Protein AF-A0A957MA90-F1 (afdb_monomer_lite)

pLDDT: mean 97.2, std 3.67, range [68.12, 98.81]

Secondary structure (DSSP, 8-state):
----TT-EEEEEEEEESS-HHHHHHHHHHHHTT-EEEEEEEEEE-SSSHHHHHHHTT-EEEEEEEHHHHHHHHHHTT-S-HHHHHHHHHHTT--

Sequence (94 aa):
GAWQPGDRVAIIEDLITSGGSTVKTAETLRAAGLVVEHAIVLIDREQGGPANLAQAGISAHAVLKLTTILDILSAAGKLDDAKRQEVLAFLGRA

Radius of gyration: 16.24 Å; chains: 1; bounding box: 36×26×46 Å

Structure (mmCIF, N/CA/C/O backbone):
data_AF-A0A957MA90-F1
#
_entry.id   AF-A0A957MA90-F1
#
loop_
_atom_site.group_PDB
_atom_site.id
_atom_site.type_symbol
_atom_site.label_atom_id
_atom_site.label_alt_id
_atom_site.label_comp_id
_atom_site.label_asym_id
_atom_site.label_entity_id
_atom_site.label_seq_id
_atom_site.pdbx_PDB_ins_code
_atom_site.Cartn_x
_atom_site.Cartn_y
_atom_site.Cartn_z
_atom_site.occupancy
_atom_site.B_iso_or_equiv
_atom_site.auth_seq_id
_atom_site.auth_comp_id
_atom_site.auth_asym_id
_atom_site.auth_atom_id
_atom_site.pdbx_PDB_model_num
ATOM 1 N N . GLY A 1 1 ? 10.752 -15.983 -15.069 1.00 84.88 1 GLY A N 1
ATOM 2 C CA . GLY A 1 1 ? 9.496 -15.845 -15.831 1.00 84.88 1 GLY A CA 1
ATOM 3 C C . GLY A 1 1 ? 9.828 -15.620 -17.290 1.00 84.88 1 GLY A C 1
ATOM 4 O O . GLY A 1 1 ? 10.983 -15.345 -17.583 1.00 84.88 1 GLY A O 1
ATOM 5 N N . ALA A 1 2 ? 8.850 -15.748 -18.182 1.00 93.50 2 ALA A N 1
ATOM 6 C CA . ALA A 1 2 ? 8.988 -15.320 -19.571 1.00 93.50 2 ALA A CA 1
ATOM 7 C C . ALA A 1 2 ? 8.373 -13.922 -19.704 1.00 93.50 2 ALA A C 1
ATOM 9 O O . ALA A 1 2 ? 7.194 -13.758 -19.402 1.00 93.50 2 ALA A O 1
ATOM 10 N N . TRP A 1 3 ? 9.177 -12.934 -20.090 1.00 96.75 3 TRP A N 1
ATOM 11 C CA . TRP A 1 3 ? 8.740 -11.565 -20.363 1.00 96.75 3 TRP A CA 1
ATOM 12 C C . TRP A 1 3 ? 9.635 -10.942 -21.431 1.00 96.75 3 TRP A C 1
ATOM 14 O O . TRP A 1 3 ? 10.760 -11.400 -21.654 1.00 96.75 3 TRP A O 1
ATOM 24 N N . GLN A 1 4 ? 9.136 -9.894 -22.072 1.00 97.56 4 GLN A N 1
ATOM 25 C CA . GLN A 1 4 ? 9.871 -9.085 -23.032 1.00 97.56 4 GLN A CA 1
ATOM 26 C C . GLN A 1 4 ? 9.956 -7.634 -22.539 1.00 97.56 4 GLN A C 1
ATOM 28 O O . GLN A 1 4 ? 9.056 -7.159 -21.842 1.00 97.56 4 GLN A O 1
ATOM 33 N N . PRO A 1 5 ? 11.029 -6.898 -22.878 1.00 97.75 5 PRO A N 1
ATOM 34 C CA . PRO A 1 5 ? 11.062 -5.459 -22.654 1.00 97.75 5 PRO A CA 1
ATOM 35 C C . PRO A 1 5 ? 9.846 -4.777 -23.298 1.00 97.75 5 PRO A C 1
ATOM 37 O O . PRO A 1 5 ? 9.515 -5.048 -24.449 1.00 97.75 5 PRO A O 1
ATOM 40 N N . GLY A 1 6 ? 9.192 -3.889 -22.554 1.00 98.19 6 GLY A N 1
ATOM 41 C CA . GLY A 1 6 ? 7.954 -3.217 -22.945 1.00 98.19 6 GLY A CA 1
ATOM 42 C C . GLY A 1 6 ? 6.676 -3.886 -22.432 1.00 98.19 6 GLY A C 1
ATOM 43 O O . GLY A 1 6 ? 5.630 -3.233 -22.443 1.00 98.19 6 GLY A O 1
ATOM 44 N N . ASP A 1 7 ? 6.738 -5.126 -21.929 1.00 98.62 7 ASP A N 1
ATOM 45 C CA . ASP A 1 7 ? 5.569 -5.783 -21.340 1.00 98.62 7 ASP A CA 1
ATOM 46 C C . ASP A 1 7 ? 5.032 -4.979 -20.147 1.00 98.62 7 ASP A C 1
ATOM 48 O O . ASP A 1 7 ? 5.777 -4.509 -19.278 1.00 98.62 7 ASP A O 1
ATOM 52 N N . ARG A 1 8 ? 3.706 -4.830 -20.105 1.00 98.50 8 ARG A N 1
ATOM 53 C CA . ARG A 1 8 ? 2.990 -4.123 -19.039 1.00 98.50 8 ARG A CA 1
ATOM 54 C C . ARG A 1 8 ? 2.594 -5.109 -17.952 1.00 98.50 8 ARG A C 1
ATOM 56 O O . ARG A 1 8 ? 1.926 -6.102 -18.231 1.00 98.50 8 ARG A O 1
ATOM 63 N N . VAL A 1 9 ? 2.953 -4.803 -16.710 1.00 98.19 9 VAL A N 1
ATOM 64 C CA . VAL A 1 9 ? 2.635 -5.643 -15.550 1.00 98.19 9 VAL A CA 1
ATOM 65 C C . VAL A 1 9 ? 1.996 -4.821 -14.435 1.00 98.19 9 VAL A C 1
ATOM 67 O O . VAL A 1 9 ? 2.281 -3.633 -14.269 1.00 98.19 9 VAL A O 1
ATOM 70 N N . ALA A 1 10 ? 1.131 -5.470 -13.658 1.00 98.19 10 ALA A N 1
ATOM 71 C CA . ALA A 1 10 ? 0.592 -4.930 -12.417 1.00 98.19 10 ALA A CA 1
ATOM 72 C C . ALA A 1 10 ? 1.216 -5.671 -11.231 1.00 98.19 10 ALA A C 1
ATOM 74 O O . ALA A 1 10 ? 1.367 -6.893 -11.273 1.00 98.19 10 ALA A O 1
ATOM 75 N N . ILE A 1 11 ? 1.561 -4.937 -10.176 1.00 98.50 11 ILE A N 1
ATOM 76 C CA . ILE A 1 11 ? 1.988 -5.546 -8.914 1.00 98.50 11 ILE A CA 1
ATOM 77 C C . ILE A 1 11 ? 0.736 -5.929 -8.121 1.00 98.50 11 ILE A C 1
ATOM 79 O O . ILE A 1 11 ? -0.202 -5.139 -8.044 1.00 98.50 11 ILE A O 1
ATOM 83 N N . ILE A 1 12 ? 0.723 -7.128 -7.541 1.00 98.31 12 ILE A N 1
ATOM 84 C CA . ILE A 1 12 ? -0.341 -7.591 -6.646 1.00 98.31 12 ILE A CA 1
ATOM 85 C C . ILE A 1 12 ? 0.225 -7.669 -5.229 1.00 98.31 12 ILE A C 1
ATOM 87 O O . ILE A 1 12 ? 1.246 -8.320 -5.022 1.00 98.31 12 ILE A O 1
ATOM 91 N N . GLU A 1 13 ? -0.441 -7.020 -4.278 1.00 97.31 13 GLU A N 1
ATOM 92 C CA . GLU A 1 13 ? -0.064 -6.973 -2.861 1.00 97.31 13 GLU A CA 1
ATOM 93 C C . GLU A 1 13 ? -1.246 -7.400 -1.982 1.00 97.31 13 GLU A C 1
ATOM 95 O O . GLU A 1 13 ? -2.417 -7.173 -2.306 1.00 97.31 13 GLU A O 1
ATOM 100 N N . ASP A 1 14 ? -0.950 -7.986 -0.828 1.00 97.50 14 ASP A N 1
ATOM 101 C CA . ASP A 1 14 ? -1.946 -8.247 0.209 1.00 97.50 14 ASP A CA 1
ATOM 102 C C . ASP A 1 14 ? -2.276 -6.965 0.986 1.00 97.50 14 ASP A C 1
ATOM 104 O O . ASP A 1 14 ? -3.441 -6.661 1.250 1.00 97.50 14 ASP A O 1
ATOM 108 N N . LEU A 1 15 ? -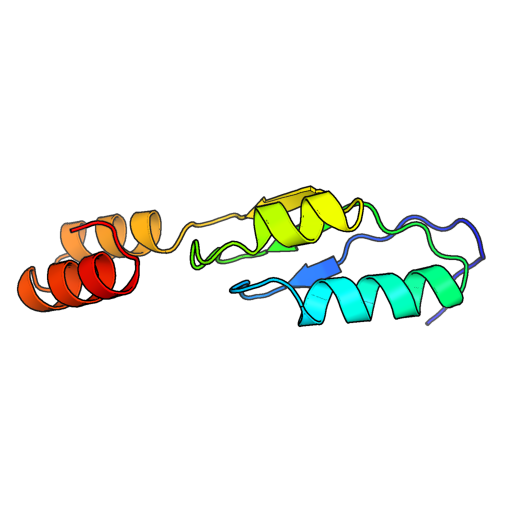1.265 -6.172 1.327 1.00 97.44 15 LEU A N 1
ATOM 109 C CA . LEU A 1 15 ? -1.436 -5.014 2.182 1.00 97.44 15 LEU A CA 1
ATOM 110 C C . LEU A 1 15 ? -0.373 -3.945 1.932 1.00 97.44 15 LEU A C 1
ATOM 112 O O . LEU A 1 15 ? 0.808 -4.235 1.775 1.00 97.44 15 LEU A O 1
ATOM 116 N N . ILE A 1 16 ? -0.781 -2.678 1.990 1.00 97.69 16 ILE A N 1
ATOM 117 C CA . ILE A 1 16 ? 0.120 -1.534 1.873 1.00 97.69 16 ILE A CA 1
ATOM 118 C C . ILE A 1 16 ? 0.061 -0.633 3.110 1.00 97.69 16 ILE A C 1
ATOM 120 O O . ILE A 1 16 ? -1.008 -0.296 3.614 1.00 97.69 16 ILE A O 1
ATOM 124 N N . THR A 1 17 ? 1.240 -0.236 3.602 1.00 97.19 17 THR A N 1
ATOM 125 C CA . THR A 1 17 ? 1.425 0.799 4.636 1.00 97.19 17 THR A CA 1
ATOM 126 C C . THR A 1 17 ? 2.001 2.069 4.020 1.00 97.19 17 THR A C 1
ATOM 128 O O . THR A 1 17 ? 1.249 2.943 3.608 1.00 97.19 17 THR A O 1
ATOM 131 N N . SER A 1 18 ? 3.330 2.156 3.919 1.00 97.19 18 SER A N 1
ATOM 132 C CA . SER A 1 18 ? 4.066 3.258 3.296 1.00 97.19 18 SER A CA 1
ATOM 133 C C . SER A 1 18 ? 4.314 3.041 1.805 1.00 97.19 18 SER A C 1
ATOM 135 O O . SER A 1 18 ? 4.663 3.988 1.111 1.00 97.19 18 SER A O 1
ATOM 137 N N . GLY A 1 19 ? 4.170 1.812 1.299 1.00 97.06 19 GLY A N 1
ATOM 138 C CA . GLY A 1 19 ? 4.384 1.480 -0.113 1.00 97.06 19 GLY A CA 1
ATOM 139 C C . GLY A 1 19 ? 5.838 1.284 -0.550 1.00 97.06 19 GLY A C 1
ATOM 140 O O . GLY A 1 19 ? 6.083 0.980 -1.714 1.00 97.06 19 GLY A O 1
ATOM 141 N N . GLY A 1 20 ? 6.812 1.402 0.359 1.00 97.50 20 GLY A N 1
ATOM 142 C CA . GLY A 1 20 ? 8.235 1.293 0.008 1.00 97.50 20 GLY A CA 1
ATOM 143 C C . GLY A 1 20 ? 8.638 -0.054 -0.613 1.00 97.50 20 GLY A C 1
ATOM 144 O O . GLY A 1 20 ? 9.447 -0.085 -1.539 1.00 97.50 20 GLY A O 1
ATOM 145 N N . SER A 1 21 ? 8.051 -1.167 -0.157 1.00 96.81 21 SER A N 1
ATOM 146 C CA . SER A 1 21 ? 8.278 -2.504 -0.736 1.00 96.81 21 SER A CA 1
ATOM 147 C C . SER A 1 21 ? 7.819 -2.585 -2.193 1.00 96.81 21 SER A C 1
ATOM 149 O O . SER A 1 21 ? 8.547 -3.083 -3.055 1.00 96.81 21 SER A O 1
ATOM 151 N N . THR A 1 22 ? 6.639 -2.041 -2.481 1.00 98.06 22 THR A N 1
ATOM 152 C CA . THR A 1 22 ? 6.046 -2.020 -3.818 1.00 98.06 22 THR A CA 1
ATOM 153 C C . THR A 1 22 ? 6.841 -1.119 -4.764 1.00 98.06 22 THR A C 1
ATOM 155 O O . THR A 1 22 ? 7.089 -1.509 -5.903 1.00 98.06 22 THR A O 1
ATOM 158 N N . VAL A 1 23 ? 7.327 0.038 -4.293 1.00 98.38 23 VAL A N 1
ATOM 159 C CA . VAL A 1 23 ? 8.217 0.916 -5.080 1.00 98.38 23 VAL A CA 1
ATOM 160 C C . VAL A 1 23 ? 9.508 0.190 -5.458 1.00 98.38 23 VAL A C 1
ATOM 162 O O . VAL A 1 23 ? 9.846 0.131 -6.638 1.00 98.38 23 VAL A O 1
ATOM 165 N N . LYS A 1 24 ? 10.181 -0.453 -4.497 1.00 98.31 24 LYS A N 1
ATOM 166 C CA . LYS A 1 24 ? 11.407 -1.224 -4.763 1.00 98.31 24 LYS A CA 1
ATOM 167 C C . LYS A 1 24 ? 11.174 -2.366 -5.762 1.00 98.31 24 LYS A C 1
ATOM 169 O O . LYS A 1 24 ? 12.019 -2.661 -6.611 1.00 98.31 24 LYS A O 1
ATOM 174 N N . THR A 1 25 ? 10.012 -3.011 -5.674 1.00 98.12 25 THR A N 1
ATOM 175 C CA . THR A 1 25 ? 9.598 -4.056 -6.620 1.00 98.12 25 THR A CA 1
ATOM 176 C C . THR A 1 25 ? 9.406 -3.475 -8.020 1.00 98.12 25 THR A C 1
ATOM 178 O O . THR A 1 25 ? 9.936 -4.016 -8.988 1.00 98.12 25 THR A O 1
ATOM 181 N N . ALA A 1 26 ? 8.724 -2.335 -8.136 1.00 98.38 26 ALA A N 1
ATOM 182 C CA . ALA A 1 26 ? 8.533 -1.647 -9.407 1.00 98.38 26 ALA A CA 1
ATOM 183 C C . ALA A 1 26 ? 9.857 -1.199 -10.036 1.00 98.38 26 ALA A C 1
ATOM 185 O O . ALA A 1 26 ? 10.039 -1.374 -11.236 1.00 98.38 26 ALA A O 1
ATOM 186 N N . GLU A 1 27 ? 10.798 -0.675 -9.248 1.00 98.38 27 GLU A N 1
ATOM 187 C CA . GLU A 1 27 ? 12.145 -0.325 -9.716 1.00 98.38 27 GLU A CA 1
ATOM 188 C C . GLU A 1 27 ? 12.878 -1.543 -10.286 1.00 98.38 27 GLU A C 1
ATOM 190 O O . GLU A 1 27 ? 13.445 -1.473 -11.376 1.00 98.38 27 GLU A O 1
ATOM 195 N N . THR A 1 28 ? 12.800 -2.684 -9.595 1.00 98.31 28 THR A N 1
ATOM 196 C CA . THR A 1 28 ? 13.413 -3.944 -10.043 1.00 98.31 28 THR A CA 1
ATOM 197 C C . THR A 1 28 ? 12.821 -4.418 -11.375 1.00 98.31 28 THR A C 1
ATOM 199 O O . THR A 1 28 ? 13.553 -4.807 -12.283 1.00 98.31 28 THR A O 1
ATOM 202 N N . LEU A 1 29 ? 11.496 -4.354 -11.524 1.00 98.25 29 LEU A N 1
ATOM 203 C CA . LEU A 1 29 ? 10.796 -4.741 -12.752 1.00 98.25 29 LEU A CA 1
ATOM 204 C C . LEU A 1 29 ? 11.085 -3.769 -13.908 1.00 98.25 29 LEU A C 1
ATOM 206 O O . LEU A 1 29 ? 11.348 -4.203 -15.030 1.00 98.25 29 LEU A O 1
ATOM 210 N N . ARG A 1 30 ? 11.108 -2.460 -13.635 1.00 98.50 30 ARG A N 1
ATOM 211 C CA . ARG A 1 30 ? 11.468 -1.425 -14.618 1.00 98.50 30 ARG A CA 1
ATOM 212 C C . ARG A 1 30 ? 12.906 -1.589 -15.107 1.00 98.50 30 ARG A C 1
ATOM 214 O O . ARG A 1 30 ? 13.151 -1.467 -16.304 1.00 98.50 30 ARG A O 1
ATOM 221 N N . ALA A 1 31 ? 13.841 -1.951 -14.225 1.00 98.19 31 ALA A N 1
ATOM 222 C CA . ALA A 1 31 ? 15.219 -2.274 -14.606 1.00 98.19 31 ALA A CA 1
ATOM 223 C C . ALA A 1 31 ? 15.315 -3.504 -15.533 1.00 98.19 31 ALA A C 1
ATOM 225 O O . ALA A 1 31 ? 16.248 -3.601 -16.326 1.00 98.19 31 ALA A O 1
ATOM 226 N N . ALA A 1 32 ? 14.335 -4.412 -15.485 1.00 97.62 32 ALA A N 1
ATOM 227 C CA . ALA A 1 32 ? 14.209 -5.539 -16.412 1.00 97.62 32 ALA A CA 1
ATOM 228 C C . ALA A 1 32 ? 13.498 -5.177 -17.737 1.00 97.62 32 ALA A C 1
ATOM 230 O O . ALA A 1 32 ? 13.222 -6.065 -18.546 1.00 97.62 32 ALA A O 1
ATOM 231 N N . GLY A 1 33 ? 13.199 -3.893 -17.965 1.00 98.25 33 GLY A N 1
ATOM 232 C CA . GLY A 1 33 ? 12.545 -3.383 -19.170 1.00 98.25 33 GLY A CA 1
ATOM 233 C C . GLY A 1 33 ? 11.017 -3.417 -19.131 1.00 98.25 33 GLY A C 1
ATOM 234 O O . GLY A 1 33 ? 10.394 -3.157 -20.155 1.00 98.25 33 GLY A O 1
ATOM 235 N N . LEU A 1 34 ? 10.402 -3.739 -17.991 1.00 98.75 34 LEU A N 1
ATOM 236 C CA . LEU A 1 34 ? 8.945 -3.816 -17.858 1.00 98.75 34 LEU A CA 1
ATOM 237 C C . LEU A 1 34 ? 8.318 -2.446 -17.584 1.00 98.75 34 LEU A C 1
ATOM 239 O O . LEU A 1 34 ? 8.902 -1.589 -16.918 1.00 98.75 34 LEU A O 1
ATOM 243 N N . VAL A 1 35 ? 7.077 -2.269 -18.029 1.00 98.69 35 VAL A N 1
ATOM 244 C CA . VAL A 1 35 ? 6.267 -1.087 -17.721 1.00 98.69 35 VAL A CA 1
ATOM 245 C C . VAL A 1 35 ? 5.407 -1.379 -16.494 1.00 98.69 35 VAL A C 1
ATOM 247 O O . VAL A 1 35 ? 4.531 -2.245 -16.525 1.00 98.69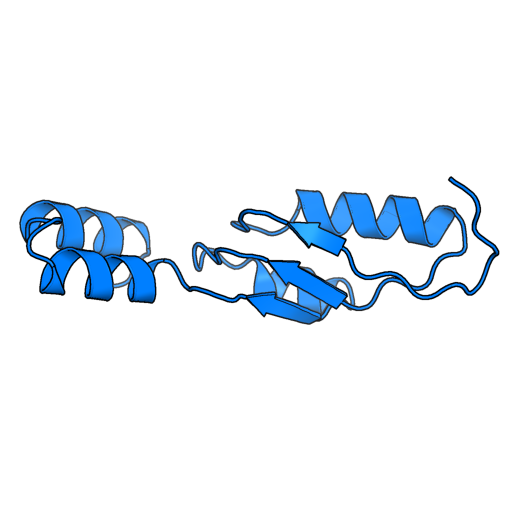 35 VAL A O 1
ATOM 250 N N . VAL A 1 36 ? 5.654 -0.640 -15.410 1.00 98.69 36 VAL A N 1
ATOM 251 C CA . VAL A 1 36 ? 4.954 -0.796 -14.126 1.00 98.69 36 VAL A CA 1
ATOM 252 C C . VAL A 1 36 ? 4.278 0.512 -13.748 1.00 98.69 36 VAL A C 1
ATOM 254 O O . VAL A 1 36 ? 4.949 1.461 -13.343 1.00 98.69 36 VAL A O 1
ATOM 257 N N . GLU A 1 37 ? 2.957 0.554 -13.874 1.00 98.75 37 GLU A N 1
ATOM 258 C CA . GLU A 1 37 ? 2.139 1.757 -13.635 1.00 98.75 37 GLU A CA 1
ATOM 259 C C . GLU A 1 37 ? 1.012 1.510 -12.625 1.00 98.75 37 GLU A C 1
ATOM 261 O O . GLU A 1 37 ? 0.360 2.452 -12.176 1.00 98.75 37 GLU A O 1
ATOM 266 N N . HIS A 1 38 ? 0.768 0.254 -12.243 1.00 98.75 38 HIS A N 1
ATOM 267 C CA . HIS A 1 38 ? -0.356 -0.115 -11.388 1.00 98.75 38 HIS A CA 1
ATOM 268 C C . HIS A 1 38 ? 0.053 -1.105 -10.299 1.00 98.75 38 HIS A C 1
ATOM 270 O O . HIS A 1 38 ? 0.796 -2.057 -10.549 1.00 98.75 38 HIS A O 1
ATOM 276 N N . ALA A 1 39 ? -0.497 -0.895 -9.106 1.00 98.69 39 ALA A N 1
ATOM 277 C CA . ALA A 1 39 ? -0.474 -1.852 -8.012 1.00 98.69 39 ALA A CA 1
ATOM 278 C C . ALA A 1 39 ? -1.910 -2.116 -7.552 1.00 98.69 39 ALA A C 1
ATOM 280 O O . ALA A 1 39 ? -2.651 -1.174 -7.278 1.00 98.69 39 ALA A O 1
ATOM 281 N N . ILE A 1 40 ? -2.307 -3.382 -7.476 1.00 98.62 40 ILE A N 1
ATOM 282 C CA . ILE A 1 40 ? -3.589 -3.816 -6.920 1.00 98.62 40 ILE A CA 1
ATOM 283 C C . ILE A 1 40 ? -3.304 -4.365 -5.529 1.00 98.62 40 ILE A C 1
ATOM 285 O O . ILE A 1 40 ? -2.470 -5.255 -5.3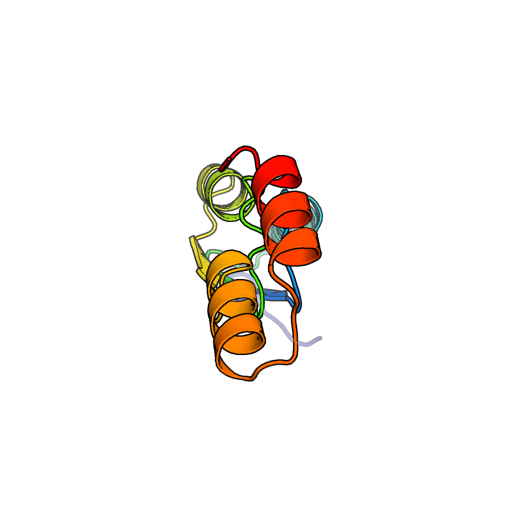77 1.00 98.62 40 ILE A O 1
ATOM 289 N N . VAL A 1 41 ? -3.983 -3.831 -4.519 1.00 98.31 41 VAL A N 1
ATOM 290 C CA . VAL A 1 41 ? -3.754 -4.197 -3.121 1.00 98.31 41 VAL A CA 1
ATOM 291 C C . VAL A 1 41 ? -5.059 -4.565 -2.439 1.00 98.31 41 VAL A C 1
ATOM 293 O O . VAL A 1 41 ? -6.070 -3.880 -2.597 1.00 98.31 41 VAL A O 1
ATOM 296 N N . LEU A 1 42 ? -5.064 -5.654 -1.672 1.00 98.56 42 LEU A N 1
ATOM 297 C CA . LEU A 1 42 ? -6.269 -6.046 -0.947 1.00 98.56 42 LEU A CA 1
ATOM 298 C C . LEU A 1 42 ? -6.590 -5.041 0.174 1.00 98.56 42 LEU A C 1
ATOM 300 O O . LEU A 1 42 ? -7.741 -4.623 0.290 1.00 98.56 42 LEU A O 1
ATOM 304 N N . ILE A 1 43 ? -5.592 -4.612 0.957 1.00 98.50 43 ILE A N 1
ATOM 305 C CA . ILE A 1 43 ? -5.789 -3.715 2.108 1.00 98.50 43 ILE A CA 1
ATOM 306 C C . ILE A 1 43 ? -4.849 -2.502 2.066 1.00 98.50 43 ILE A C 1
ATOM 308 O O . ILE A 1 43 ? -3.636 -2.633 2.202 1.00 98.50 43 ILE A O 1
ATOM 312 N N . ASP A 1 44 ? -5.405 -1.296 1.994 1.00 98.38 44 ASP A N 1
ATOM 313 C CA . ASP A 1 44 ? -4.692 -0.055 2.314 1.00 98.38 44 ASP A CA 1
ATOM 314 C C . ASP A 1 44 ? -4.820 0.265 3.805 1.00 98.38 44 ASP A C 1
ATOM 316 O O . ASP A 1 44 ? -5.920 0.494 4.313 1.00 98.38 44 ASP A O 1
ATOM 320 N N . ARG A 1 45 ? -3.691 0.304 4.524 1.00 97.81 45 ARG A N 1
ATOM 321 C CA . ARG A 1 45 ? -3.655 0.714 5.938 1.00 97.81 45 ARG A CA 1
ATOM 322 C C . ARG A 1 45 ? -3.787 2.216 6.148 1.00 97.81 45 ARG A C 1
ATOM 324 O O . ARG A 1 45 ? -3.848 2.646 7.294 1.00 97.81 45 ARG A O 1
ATOM 331 N N . GLU A 1 46 ? -3.846 2.995 5.074 1.00 97.81 46 GLU A N 1
ATOM 332 C CA . GLU A 1 46 ? -4.054 4.443 5.075 1.00 97.81 46 GLU A CA 1
ATOM 333 C C . GLU A 1 46 ? -2.919 5.220 5.760 1.00 97.81 46 GLU A C 1
ATOM 335 O O . GLU A 1 46 ? -3.136 6.249 6.395 1.00 97.81 46 GLU A O 1
ATOM 340 N N . GLN A 1 47 ? -1.683 4.736 5.598 1.00 97.06 47 GLN A N 1
ATOM 341 C CA . GLN A 1 47 ? -0.465 5.314 6.186 1.00 97.06 47 GLN A CA 1
ATOM 342 C C . GLN A 1 47 ? 0.458 5.941 5.123 1.00 97.06 47 GLN A C 1
ATOM 344 O O . GLN A 1 47 ? 1.681 5.911 5.245 1.00 97.06 47 GLN A O 1
ATOM 349 N N . GLY A 1 48 ? -0.130 6.494 4.056 1.00 97.12 48 GLY A N 1
ATOM 350 C CA . GLY A 1 48 ? 0.588 7.214 2.993 1.00 97.12 48 GLY A CA 1
ATOM 351 C C . GLY A 1 48 ? 1.004 6.373 1.781 1.00 97.12 48 GLY A C 1
ATOM 352 O O . GLY A 1 48 ? 1.501 6.930 0.806 1.00 97.12 48 GLY A O 1
ATOM 353 N N . GLY A 1 49 ? 0.752 5.062 1.790 1.00 97.75 49 GLY A N 1
ATOM 354 C CA . GLY A 1 49 ? 1.096 4.132 0.710 1.00 97.75 49 GLY A CA 1
ATOM 355 C C . GLY A 1 49 ? 0.672 4.591 -0.685 1.00 97.75 49 GLY A C 1
ATOM 356 O O . GLY A 1 49 ? 1.546 4.787 -1.529 1.00 97.75 49 GLY A O 1
ATOM 357 N N . PRO A 1 50 ? -0.626 4.833 -0.944 1.00 98.00 50 PRO A N 1
ATOM 358 C CA . PRO A 1 50 ? -1.085 5.280 -2.259 1.00 98.00 50 PRO A CA 1
ATOM 359 C C . PRO A 1 50 ? -0.398 6.556 -2.764 1.00 98.00 50 PRO A C 1
ATOM 361 O O . PRO A 1 50 ? -0.068 6.648 -3.944 1.00 98.00 50 PRO A O 1
ATOM 364 N N . ALA A 1 51 ? -0.138 7.523 -1.877 1.00 98.12 51 ALA A N 1
ATOM 365 C CA . ALA A 1 51 ? 0.535 8.769 -2.241 1.00 98.12 51 ALA A CA 1
ATOM 366 C C . ALA A 1 51 ? 2.007 8.534 -2.613 1.00 98.12 51 ALA A C 1
ATOM 368 O O . ALA A 1 51 ? 2.483 9.070 -3.613 1.00 98.12 51 ALA A O 1
ATOM 369 N N . ASN A 1 52 ? 2.710 7.693 -1.855 1.00 98.19 52 ASN A N 1
ATOM 370 C CA . ASN A 1 52 ? 4.101 7.343 -2.140 1.00 98.19 52 ASN A CA 1
ATOM 371 C C . ASN A 1 52 ? 4.235 6.561 -3.456 1.00 98.19 52 ASN A C 1
ATOM 373 O O . ASN A 1 52 ? 5.146 6.818 -4.239 1.00 98.19 52 ASN A O 1
ATOM 377 N N . LEU A 1 53 ? 3.299 5.652 -3.749 1.00 98.44 53 LEU A N 1
ATOM 378 C CA . LEU A 1 53 ? 3.245 4.956 -5.040 1.00 98.44 53 LEU A CA 1
ATOM 379 C C . LEU A 1 53 ? 2.994 5.933 -6.191 1.00 98.44 53 LEU A C 1
ATOM 381 O O . LEU A 1 53 ? 3.676 5.853 -7.212 1.00 98.44 53 LEU A O 1
ATOM 385 N N . ALA A 1 54 ? 2.084 6.895 -6.013 1.00 98.56 54 ALA A N 1
ATOM 386 C CA . ALA A 1 54 ? 1.808 7.907 -7.028 1.00 98.56 54 ALA A CA 1
ATOM 387 C C . ALA A 1 54 ? 3.051 8.756 -7.346 1.00 98.56 54 ALA A C 1
ATOM 389 O O . ALA A 1 54 ? 3.328 9.009 -8.517 1.00 98.56 54 ALA A O 1
ATOM 390 N N . GLN A 1 55 ? 3.850 9.122 -6.334 1.00 98.25 55 GLN A N 1
ATOM 391 C CA . GLN A 1 55 ? 5.136 9.810 -6.529 1.00 98.25 55 GLN A CA 1
ATOM 392 C C . GLN A 1 55 ? 6.145 8.969 -7.329 1.00 98.25 55 GLN A C 1
ATOM 394 O O . GLN A 1 55 ? 6.954 9.521 -8.070 1.00 98.25 55 GLN A O 1
ATOM 399 N N . ALA A 1 56 ? 6.065 7.639 -7.236 1.00 97.88 56 ALA A N 1
ATOM 400 C CA . ALA A 1 56 ? 6.858 6.704 -8.034 1.00 97.88 56 ALA A CA 1
ATOM 401 C C . ALA A 1 56 ? 6.233 6.377 -9.411 1.00 97.88 56 ALA A C 1
ATOM 403 O O . ALA A 1 56 ? 6.714 5.479 -10.113 1.00 97.88 56 ALA A O 1
ATOM 404 N N . GLY A 1 57 ? 5.159 7.066 -9.813 1.00 98.44 57 GLY A N 1
ATOM 405 C CA . GLY A 1 57 ? 4.456 6.831 -11.078 1.00 98.44 57 GLY A CA 1
ATOM 406 C C . GLY A 1 57 ? 3.625 5.545 -11.091 1.00 98.44 57 GLY A C 1
ATOM 407 O O . GLY A 1 57 ? 3.512 4.903 -12.131 1.00 98.44 57 GLY A O 1
ATOM 408 N N . ILE A 1 58 ? 3.103 5.124 -9.936 1.00 98.81 58 ILE A N 1
ATOM 409 C CA . ILE A 1 58 ? 2.299 3.908 -9.775 1.00 98.81 58 ILE A CA 1
ATOM 410 C C . ILE A 1 58 ? 0.942 4.291 -9.184 1.00 98.81 58 ILE A C 1
ATOM 412 O O . ILE A 1 58 ? 0.861 4.860 -8.099 1.00 98.81 58 ILE A O 1
ATOM 416 N N . SER A 1 59 ? -0.151 3.953 -9.862 1.00 98.69 59 SER A N 1
ATOM 417 C CA . SER A 1 59 ? -1.497 4.084 -9.298 1.00 98.69 59 SER A CA 1
ATOM 418 C C . SER A 1 59 ? -1.822 2.878 -8.419 1.00 98.69 59 SER A C 1
ATOM 420 O O . SER A 1 59 ? -1.801 1.740 -8.895 1.00 98.69 59 SER A O 1
ATOM 422 N N . ALA A 1 60 ? -2.134 3.129 -7.148 1.00 98.44 60 ALA A N 1
ATOM 423 C CA . ALA A 1 60 ? -2.590 2.107 -6.214 1.00 98.44 60 ALA A CA 1
ATOM 424 C C . ALA A 1 60 ? -4.113 1.923 -6.298 1.00 98.44 60 ALA A C 1
ATOM 426 O O . ALA A 1 60 ? -4.866 2.892 -6.211 1.00 98.44 60 ALA A O 1
ATOM 427 N N . HIS A 1 61 ? -4.552 0.671 -6.403 1.00 98.31 61 HIS A N 1
ATOM 428 C CA . HIS A 1 61 ? -5.954 0.262 -6.455 1.00 98.31 61 HIS A CA 1
ATOM 429 C C . HIS A 1 61 ? -6.245 -0.636 -5.255 1.00 98.31 61 HIS A C 1
ATOM 431 O O . HIS A 1 61 ? -5.966 -1.835 -5.290 1.00 98.31 61 HIS A O 1
ATOM 437 N N . ALA A 1 62 ? -6.748 -0.042 -4.173 1.00 98.25 62 ALA A N 1
ATOM 438 C CA . ALA A 1 62 ? -7.053 -0.763 -2.941 1.00 98.25 62 ALA A CA 1
ATOM 439 C C . ALA A 1 62 ? -8.492 -1.289 -2.935 1.00 98.25 62 ALA A C 1
ATOM 441 O O . ALA A 1 62 ? -9.425 -0.523 -3.181 1.00 98.25 62 ALA A O 1
ATOM 442 N N . VAL A 1 63 ? -8.675 -2.573 -2.617 1.00 98.19 63 VAL A N 1
ATOM 443 C CA . VAL A 1 63 ? -10.012 -3.180 -2.478 1.00 98.19 63 VAL A CA 1
ATOM 444 C C . VAL A 1 63 ? -10.682 -2.714 -1.186 1.00 98.19 63 VAL A C 1
ATOM 446 O O . VAL A 1 63 ? -11.851 -2.336 -1.190 1.00 98.19 63 VAL A O 1
ATOM 449 N N . LEU A 1 64 ? -9.937 -2.716 -0.079 1.00 98.06 64 LEU A N 1
ATOM 450 C CA . LEU A 1 64 ? -10.401 -2.268 1.229 1.00 98.06 64 LEU A CA 1
ATOM 451 C C . LEU A 1 64 ? -9.431 -1.255 1.823 1.00 98.06 64 LEU A C 1
ATOM 453 O O . LEU A 1 64 ? -8.215 -1.376 1.694 1.00 98.06 64 LEU A O 1
ATOM 457 N N . LYS A 1 65 ? -9.983 -0.286 2.546 1.00 98.25 65 LYS A N 1
ATOM 458 C CA . LYS A 1 65 ? -9.229 0.551 3.479 1.00 98.25 65 LYS A CA 1
ATOM 459 C C . LYS A 1 65 ? -9.335 -0.031 4.881 1.00 98.25 65 LYS A C 1
ATOM 461 O O . LYS A 1 65 ? -10.347 -0.650 5.215 1.00 98.25 65 LYS A O 1
ATOM 466 N N . LEU A 1 66 ? -8.339 0.216 5.728 1.00 98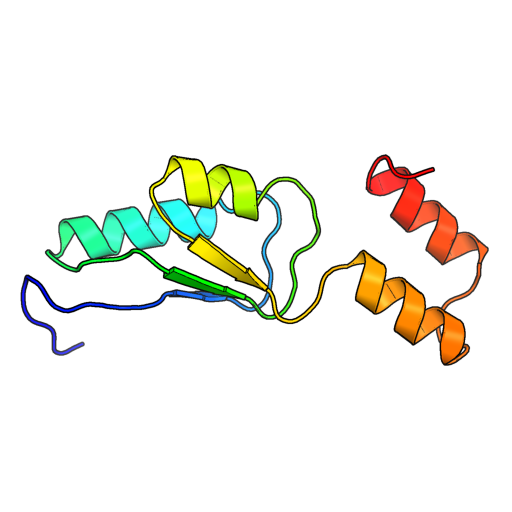.00 66 LEU A N 1
ATOM 467 C CA . LEU A 1 66 ? -8.387 -0.214 7.123 1.00 98.00 66 LEU A CA 1
ATOM 468 C C . LEU A 1 66 ? -9.605 0.376 7.841 1.00 98.00 66 LEU A C 1
ATOM 470 O O . LEU A 1 66 ? -10.298 -0.369 8.523 1.00 98.00 66 LEU A O 1
ATOM 474 N N . THR A 1 67 ? -9.947 1.650 7.626 1.00 97.62 67 THR A N 1
ATOM 475 C CA . THR A 1 67 ? -11.189 2.212 8.192 1.00 97.62 67 THR A CA 1
ATOM 476 C C . THR A 1 67 ? -12.452 1.479 7.739 1.00 97.62 67 THR A C 1
ATOM 478 O O . THR A 1 67 ? -13.295 1.172 8.575 1.00 97.62 67 THR A O 1
ATOM 481 N N . THR A 1 68 ? -12.548 1.086 6.466 1.00 98.19 68 THR A N 1
ATOM 482 C CA . THR A 1 68 ? -13.664 0.262 5.972 1.00 98.19 68 THR A CA 1
ATOM 483 C C . THR A 1 68 ? -13.734 -1.089 6.688 1.00 98.19 68 THR A C 1
ATOM 485 O O . THR A 1 68 ? -14.818 -1.547 7.038 1.00 98.19 68 THR A O 1
ATOM 488 N N . ILE A 1 69 ? -12.586 -1.719 6.953 1.00 98.12 69 ILE A N 1
ATOM 489 C CA . ILE A 1 69 ? -12.526 -2.972 7.720 1.00 98.12 69 ILE A CA 1
ATOM 490 C C . ILE A 1 69 ? -13.011 -2.753 9.159 1.00 98.12 69 ILE A C 1
ATOM 492 O O . ILE A 1 69 ? -13.789 -3.564 9.660 1.00 98.12 69 ILE A O 1
ATOM 496 N N . LEU A 1 70 ? -12.598 -1.662 9.817 1.00 97.94 70 LEU A N 1
ATOM 497 C CA . LEU A 1 70 ? -13.060 -1.336 11.171 1.00 97.94 70 LEU A CA 1
ATOM 498 C C . LEU A 1 70 ? -14.581 -1.164 11.218 1.00 97.94 70 LEU A C 1
ATOM 500 O O . LEU A 1 70 ? -15.219 -1.691 12.129 1.00 97.94 70 LEU A O 1
ATOM 504 N N . ASP A 1 71 ? -15.165 -0.478 10.236 1.00 97.50 71 ASP A N 1
ATOM 505 C CA . ASP A 1 71 ? -16.613 -0.270 10.160 1.00 97.50 71 ASP A CA 1
ATOM 506 C C . ASP A 1 71 ? -17.367 -1.595 9.967 1.00 97.50 71 ASP A C 1
ATOM 508 O O . ASP A 1 71 ? -18.328 -1.867 10.689 1.00 97.50 71 ASP A O 1
ATOM 512 N N . ILE A 1 72 ? -16.887 -2.468 9.071 1.00 98.19 72 ILE A N 1
ATOM 513 C CA . ILE A 1 72 ? -17.469 -3.801 8.844 1.00 98.19 72 ILE A CA 1
ATOM 514 C C . ILE A 1 72 ? -17.404 -4.656 10.117 1.00 98.19 72 ILE A C 1
ATOM 516 O O . ILE A 1 72 ? -18.399 -5.273 10.501 1.00 98.19 72 ILE A O 1
ATOM 520 N N . LEU A 1 73 ? -16.249 -4.701 10.787 1.00 98.31 73 LEU A N 1
ATOM 521 C CA . LEU A 1 73 ? -16.073 -5.519 11.990 1.00 98.31 73 LEU A CA 1
ATOM 522 C C . LEU A 1 73 ? -16.900 -5.000 13.169 1.00 98.31 73 LEU A C 1
ATOM 524 O O . LEU A 1 73 ? -17.451 -5.808 13.918 1.00 98.31 73 LEU A O 1
ATOM 528 N N . SER A 1 74 ? -17.029 -3.680 13.311 1.00 97.69 74 SER A N 1
ATOM 529 C CA . SER A 1 74 ? -17.860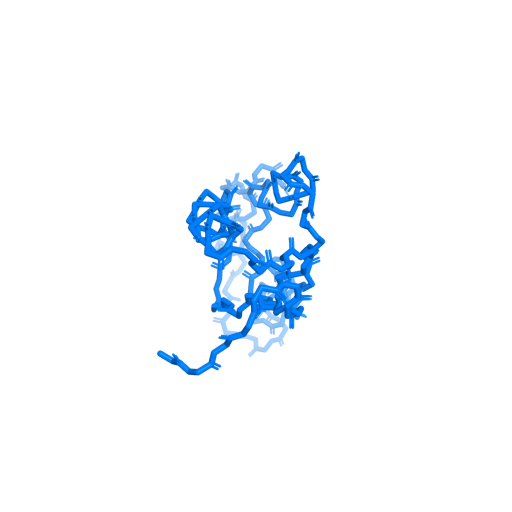 -3.064 14.353 1.00 97.69 74 SER A CA 1
ATOM 530 C C . SER A 1 74 ? -19.338 -3.371 14.118 1.00 97.69 74 SER A C 1
ATOM 532 O O . SER A 1 74 ? -20.020 -3.854 15.019 1.00 97.69 74 SER A O 1
ATOM 534 N N . ALA A 1 75 ? -19.821 -3.204 12.881 1.00 97.62 75 ALA A N 1
ATOM 535 C CA . ALA A 1 75 ? -21.197 -3.539 12.509 1.00 97.62 75 ALA A CA 1
ATOM 536 C C . ALA A 1 75 ? -21.518 -5.033 12.704 1.00 97.62 75 ALA A C 1
ATOM 538 O O . ALA A 1 75 ? -22.642 -5.390 13.050 1.00 97.62 75 ALA A O 1
ATOM 539 N N . ALA A 1 76 ? -20.528 -5.911 12.526 1.00 98.12 76 ALA A N 1
ATOM 540 C CA . ALA A 1 76 ? -20.661 -7.346 12.763 1.00 98.12 76 ALA A CA 1
ATOM 541 C C . ALA A 1 76 ? -20.529 -7.756 14.247 1.00 98.12 76 ALA A C 1
ATOM 543 O O . ALA A 1 76 ? -20.562 -8.953 14.550 1.00 98.12 76 ALA A O 1
ATOM 544 N N . GLY A 1 77 ? -20.325 -6.807 15.171 1.00 97.81 77 GLY A N 1
ATOM 545 C CA . GLY A 1 77 ? -20.079 -7.087 16.590 1.00 97.81 77 GLY A CA 1
ATOM 546 C C . GLY A 1 77 ? -18.788 -7.877 16.840 1.00 97.81 77 GLY A C 1
ATOM 547 O O . GLY A 1 77 ? -18.691 -8.622 17.814 1.00 97.81 77 GLY A O 1
ATOM 548 N N . LYS A 1 78 ? -17.815 -7.783 15.925 1.00 98.38 78 LYS A N 1
ATOM 549 C CA . LYS A 1 78 ? -16.506 -8.460 15.991 1.00 98.38 78 LYS A CA 1
ATOM 550 C C . LYS A 1 78 ? -15.380 -7.545 16.470 1.00 98.38 78 LYS A C 1
ATOM 552 O O . LYS A 1 78 ? -14.255 -8.013 16.625 1.00 98.38 78 LYS A O 1
ATOM 557 N N . LEU A 1 79 ? -15.679 -6.269 16.693 1.00 98.06 79 LEU A N 1
ATOM 558 C CA . LEU A 1 79 ? -14.760 -5.263 17.206 1.00 98.06 79 LEU A CA 1
ATOM 559 C C . LEU A 1 79 ? -15.500 -4.406 18.232 1.00 98.06 79 LEU A C 1
ATOM 561 O O . LEU A 1 79 ? -16.593 -3.927 17.940 1.00 98.06 79 LEU A O 1
ATOM 565 N N . ASP A 1 80 ? -14.919 -4.236 19.417 1.00 97.19 80 ASP A N 1
ATOM 566 C CA . ASP A 1 80 ? -15.453 -3.314 20.417 1.00 97.19 80 ASP A CA 1
ATOM 567 C C . ASP A 1 80 ? -15.041 -1.860 20.128 1.00 97.19 80 ASP A C 1
ATOM 569 O O . ASP A 1 80 ? -14.056 -1.580 19.432 1.00 97.19 80 ASP A O 1
ATOM 573 N N . ASP A 1 81 ? -15.811 -0.920 20.679 1.00 96.56 81 ASP A N 1
ATOM 574 C CA . ASP A 1 81 ? -15.590 0.510 20.463 1.00 96.56 81 ASP A CA 1
ATOM 575 C C . ASP A 1 81 ? -14.224 0.968 20.982 1.00 96.56 81 ASP A C 1
ATOM 577 O O . ASP A 1 81 ? -13.585 1.819 20.364 1.00 96.56 81 ASP A O 1
ATOM 581 N N . ALA A 1 82 ? -13.737 0.387 22.083 1.00 97.19 82 ALA A N 1
ATOM 582 C CA . ALA A 1 82 ? -12.454 0.763 22.667 1.00 97.19 82 ALA A CA 1
ATOM 583 C C . ALA A 1 82 ? -11.295 0.456 21.705 1.00 97.19 82 ALA A C 1
ATOM 585 O O . ALA A 1 82 ? -10.473 1.331 21.423 1.00 97.19 82 ALA A O 1
ATOM 586 N N . LYS A 1 83 ? -11.264 -0.751 21.130 1.00 97.44 83 LYS A N 1
ATOM 587 C CA . LYS A 1 83 ? -10.261 -1.160 20.146 1.00 97.44 83 LYS A CA 1
ATOM 588 C C . LYS A 1 83 ? -10.407 -0.375 18.848 1.00 97.44 83 LYS A C 1
ATOM 590 O O . LYS A 1 83 ? -9.396 0.001 18.258 1.00 97.44 83 LYS A O 1
ATOM 595 N N . ARG A 1 84 ? -11.636 -0.083 18.405 1.00 96.94 84 ARG A N 1
ATOM 596 C CA . ARG A 1 84 ? -11.863 0.777 17.234 1.00 96.94 84 ARG A CA 1
ATOM 597 C C . ARG A 1 84 ? -11.229 2.156 17.430 1.00 96.94 84 ARG A C 1
ATOM 599 O O . ARG A 1 84 ? -10.508 2.616 16.547 1.00 96.94 84 ARG A O 1
ATOM 606 N N . GLN A 1 85 ? -11.462 2.788 18.580 1.00 97.12 85 GLN A N 1
ATOM 607 C CA . GLN A 1 85 ? -10.901 4.104 18.894 1.00 97.12 85 GLN A CA 1
ATOM 608 C C . GLN A 1 85 ? -9.375 4.073 19.016 1.00 97.12 85 GLN A C 1
ATOM 610 O O . GLN A 1 85 ? -8.706 4.963 18.496 1.00 97.12 85 GLN A O 1
ATOM 615 N N . GLU A 1 86 ? -8.809 3.024 19.615 1.00 97.50 86 GLU A N 1
ATOM 616 C CA . GLU A 1 86 ? -7.355 2.826 19.669 1.00 97.50 86 GLU A CA 1
ATOM 617 C C . GLU A 1 86 ? -6.732 2.799 18.264 1.00 97.50 86 GLU A C 1
ATOM 619 O O . GLU A 1 86 ? -5.732 3.474 18.010 1.00 97.50 86 GLU A O 1
ATOM 624 N N . VAL A 1 87 ? -7.341 2.069 17.321 1.00 97.12 87 VAL A N 1
ATOM 625 C CA . VAL A 1 87 ? -6.832 1.994 15.943 1.00 97.12 87 VAL A CA 1
ATOM 626 C C . VAL A 1 87 ? -7.010 3.324 15.203 1.00 97.12 87 VAL A C 1
ATOM 628 O O . VAL A 1 87 ? -6.101 3.742 14.488 1.00 97.12 87 VAL A O 1
ATOM 631 N N . LEU A 1 88 ? -8.136 4.024 15.376 1.00 96.56 88 LEU A N 1
ATOM 632 C CA . LEU A 1 88 ? -8.337 5.344 14.762 1.00 96.56 88 LEU A CA 1
ATOM 633 C C . LEU A 1 88 ? -7.338 6.381 15.287 1.00 96.56 88 LEU A C 1
ATOM 635 O O . LEU A 1 88 ? -6.773 7.135 14.493 1.00 96.56 88 LEU A O 1
ATOM 639 N N . ALA A 1 89 ? -7.056 6.369 16.590 1.00 96.62 89 ALA A N 1
ATOM 640 C CA . ALA A 1 89 ? -6.026 7.209 17.188 1.00 96.62 89 ALA A CA 1
ATOM 641 C C . ALA A 1 89 ? -4.635 6.889 16.617 1.00 96.62 89 ALA A C 1
ATOM 643 O O . ALA A 1 89 ? -3.903 7.807 16.251 1.00 96.62 89 ALA A O 1
ATOM 644 N N . PHE A 1 90 ? -4.295 5.604 16.446 1.00 95.38 90 PHE A N 1
ATOM 645 C CA . PHE A 1 90 ? -3.048 5.186 15.791 1.00 95.38 90 PHE A CA 1
ATOM 646 C C . PHE A 1 90 ? -2.930 5.703 14.345 1.00 95.38 90 PHE A C 1
ATOM 648 O O . PHE A 1 90 ? -1.832 6.020 13.890 1.00 95.38 90 PHE A O 1
ATOM 655 N N . LEU A 1 91 ? -4.049 5.822 13.626 1.00 94.88 91 LEU A N 1
ATOM 656 C CA . LEU A 1 91 ? -4.097 6.390 12.274 1.00 94.88 91 LEU A CA 1
ATOM 657 C C . LEU A 1 91 ? -4.120 7.929 12.244 1.00 94.88 91 LEU A C 1
ATOM 659 O O . LEU A 1 91 ? -4.140 8.505 11.157 1.00 94.88 91 LEU A O 1
ATOM 663 N N . GLY A 1 92 ? -4.139 8.603 13.399 1.00 93.31 92 GLY A N 1
ATOM 664 C CA . GLY A 1 92 ? -4.271 10.060 13.480 1.00 93.31 92 GLY A CA 1
ATOM 665 C C . GLY A 1 92 ? -5.657 10.570 13.072 1.00 93.31 92 GLY A C 1
ATOM 666 O O . GLY A 1 92 ? -5.769 11.659 12.514 1.00 93.31 92 GLY A O 1
ATOM 667 N N . ARG A 1 93 ? -6.705 9.768 13.301 1.00 84.94 93 ARG A N 1
ATOM 668 C CA . ARG A 1 93 ? -8.105 10.044 12.924 1.00 84.94 93 ARG A CA 1
ATOM 669 C C . ARG A 1 93 ? -9.059 10.075 14.127 1.00 84.94 9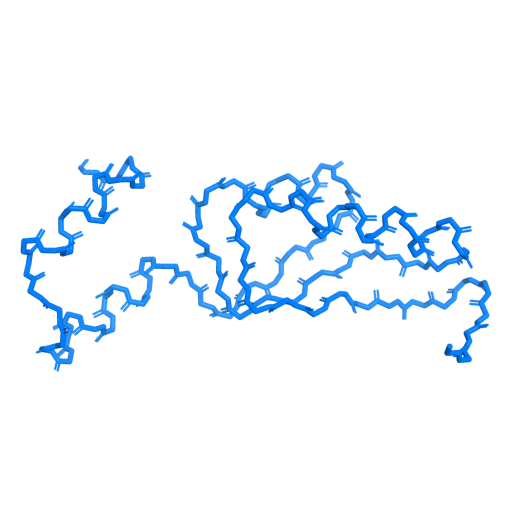3 ARG A C 1
ATOM 671 O O . ARG A 1 93 ? -10.221 9.700 13.980 1.00 84.94 93 ARG A O 1
ATOM 678 N N . ALA A 1 94 ? -8.541 10.436 15.302 1.00 68.12 94 ALA A N 1
ATOM 679 C CA . ALA A 1 94 ? -9.331 10.615 16.522 1.00 68.12 94 ALA A CA 1
ATOM 680 C C . ALA A 1 94 ? -10.171 11.899 16.471 1.00 68.12 94 ALA A C 1
ATOM 682 O O . ALA A 1 94 ? -9.665 12.905 15.922 1.00 68.12 94 ALA A O 1
#

Foldseek 3Di:
DDDDQAAEDEAEEAEDAQQPVVLVVCVVCVVVNYHYQEYEYAEYQLNNNQVNCVVSNHHYHYNYYPLRVLVVCVVVVNDDPVVSVVSCVVNVND